Protein AF-T0XYN2-F1 (afdb_monomer)

Solvent-accessible surface area (backbone atoms only — not comparable to full-atom values): 10358 Å² total; per-residue (Å²): 132,85,84,73,77,89,65,41,23,43,49,15,49,54,33,34,63,68,66,75,40,99,74,47,60,56,77,53,79,70,51,74,65,59,22,59,74,54,77,50,79,89,76,91,86,82,88,87,83,87,81,88,84,85,90,56,90,94,55,83,72,86,79,56,73,53,50,41,57,50,32,32,33,64,68,49,73,47,49,39,54,46,36,68,71,48,39,69,58,30,77,95,59,82,56,55,91,43,74,53,72,41,64,42,84,85,61,36,21,20,68,44,18,53,53,32,41,45,20,48,76,46,27,92,85,56,69,94,65,59,30,36,60,78,89,75,60,90,87,36,47,58,47,58,67,79,67,60,100,72,80,67,82,89,74,82,87,81,85,80,89,130

InterPro domains:
  IPR024370 PBP domain [PF12849] (6-117)
  IPR050962 Phosphate-binding protein PstS [PTHR42996] (6-143)

Mean predicted aligned error: 8.99 Å

Radius of gyration: 19.72 Å; Cα contacts (8 Å, |Δi|>4): 182; chains: 1; bounding box: 56×41×53 Å

Structure (mmCIF, N/CA/C/O backbone):
data_AF-T0XYN2-F1
#
_entry.id   AF-T0XYN2-F1
#
loop_
_atom_site.group_PDB
_atom_site.id
_atom_site.type_symbol
_atom_site.label_atom_id
_atom_site.label_alt_id
_atom_site.label_comp_id
_atom_site.label_asym_id
_atom_site.label_entity_id
_atom_site.label_seq_id
_atom_site.pdbx_PDB_ins_code
_atom_site.Cartn_x
_atom_site.Cartn_y
_atom_site.Cartn_z
_atom_site.occupancy
_atom_site.B_iso_or_equiv
_atom_site.auth_seq_id
_atom_site.auth_comp_id
_atom_site.auth_asym_id
_atom_site.auth_atom_id
_atom_site.pdbx_PDB_model_num
ATOM 1 N N . PRO A 1 1 ? -4.854 21.571 -24.401 1.00 34.25 1 PRO A N 1
ATOM 2 C CA . PRO A 1 1 ? -4.188 20.258 -24.246 1.00 34.25 1 PRO A CA 1
ATOM 3 C C . PRO A 1 1 ? -4.034 19.997 -22.749 1.00 34.25 1 PRO A C 1
ATOM 5 O O . PRO A 1 1 ? -3.293 20.721 -22.093 1.00 34.25 1 PRO A O 1
ATOM 8 N N . ASP A 1 2 ? -4.830 19.078 -22.203 1.00 28.95 2 ASP A N 1
ATOM 9 C CA . ASP A 1 2 ? -4.751 18.728 -20.784 1.00 28.95 2 ASP A CA 1
ATOM 10 C C . ASP A 1 2 ? -3.435 17.995 -20.520 1.00 28.95 2 ASP A C 1
ATOM 12 O O . ASP A 1 2 ? -3.155 16.942 -21.095 1.00 28.95 2 ASP A O 1
ATOM 16 N N . LEU A 1 3 ? -2.600 18.607 -19.687 1.00 31.08 3 LEU A N 1
ATOM 17 C CA . LEU A 1 3 ? -1.318 18.072 -19.262 1.00 31.08 3 LEU A CA 1
ATOM 18 C C . LEU A 1 3 ? -1.594 17.084 -18.121 1.00 31.08 3 LEU A C 1
ATOM 20 O O . LEU A 1 3 ? -1.911 17.497 -17.012 1.00 31.08 3 LEU A O 1
ATOM 24 N N . ALA A 1 4 ? -1.471 15.792 -18.431 1.00 33.59 4 ALA A N 1
ATOM 25 C CA . ALA A 1 4 ? -1.624 14.639 -17.542 1.00 33.59 4 ALA A CA 1
ATOM 26 C C . ALA A 1 4 ? -3.064 14.311 -17.091 1.00 33.59 4 ALA A C 1
ATOM 28 O O . ALA A 1 4 ? -3.554 14.754 -16.055 1.00 33.59 4 ALA A O 1
ATOM 29 N N . ALA A 1 5 ? -3.699 13.375 -17.802 1.00 34.72 5 ALA A N 1
ATOM 30 C CA . ALA A 1 5 ? -4.517 12.382 -17.114 1.00 34.72 5 ALA A CA 1
ATOM 31 C C . ALA A 1 5 ? -3.540 11.449 -16.382 1.00 34.72 5 ALA A C 1
ATOM 33 O O . ALA A 1 5 ? -2.620 10.937 -17.014 1.00 34.72 5 ALA A O 1
ATOM 34 N N . GLY A 1 6 ? -3.677 11.276 -15.065 1.00 50.50 6 GLY A N 1
ATOM 35 C CA . GLY A 1 6 ? -2.793 10.412 -14.279 1.00 50.50 6 GLY A CA 1
ATOM 36 C C . GLY A 1 6 ? -2.871 8.963 -14.758 1.00 50.50 6 GLY A C 1
ATOM 37 O O . GLY A 1 6 ? -3.741 8.210 -14.333 1.00 50.50 6 GLY A O 1
ATOM 38 N N . THR A 1 7 ? -1.983 8.577 -15.666 1.00 65.50 7 THR A N 1
ATOM 39 C CA . THR A 1 7 ? -1.808 7.198 -16.104 1.00 65.50 7 THR A CA 1
ATOM 40 C C . THR A 1 7 ? -0.916 6.519 -15.067 1.00 65.50 7 THR A C 1
ATOM 42 O O . THR A 1 7 ? 0.273 6.825 -15.009 1.00 65.50 7 THR A O 1
ATOM 45 N N . GLY A 1 8 ? -1.488 5.699 -14.177 1.00 81.88 8 GLY A N 1
ATOM 46 C CA . GLY A 1 8 ? -0.771 5.085 -13.051 1.00 81.88 8 GLY A CA 1
ATOM 47 C C . GLY A 1 8 ? 0.485 4.301 -13.457 1.00 81.88 8 GLY A C 1
ATOM 48 O O . GLY A 1 8 ? 0.734 4.046 -14.636 1.00 81.88 8 GLY A O 1
ATOM 49 N N . SER A 1 9 ? 1.282 3.884 -12.471 1.00 89.06 9 SER A N 1
ATOM 50 C CA . SER A 1 9 ? 2.594 3.246 -12.674 1.00 89.06 9 SER A CA 1
ATOM 51 C C . SER A 1 9 ? 2.573 2.054 -13.640 1.00 89.06 9 SER A C 1
ATOM 53 O O . SER A 1 9 ? 3.541 1.831 -14.360 1.00 89.06 9 SER A O 1
ATOM 55 N N . GLY A 1 10 ? 1.456 1.321 -13.736 1.00 88.81 10 GLY A N 1
ATOM 56 C CA . GLY A 1 10 ? 1.297 0.262 -14.740 1.00 88.81 10 GLY A CA 1
ATOM 57 C C . GLY A 1 10 ? 1.341 0.766 -16.192 1.00 88.81 10 GLY A C 1
ATOM 58 O O . GLY A 1 10 ? 1.941 0.124 -17.055 1.00 88.81 10 GLY A O 1
ATOM 59 N N . THR A 1 11 ? 0.756 1.931 -16.480 1.00 90.44 11 THR A N 1
ATOM 60 C CA . THR A 1 11 ? 0.833 2.555 -17.810 1.00 90.44 11 THR A CA 1
ATOM 61 C C . THR A 1 11 ? 2.233 3.080 -18.101 1.00 90.44 11 THR A C 1
ATOM 63 O O . THR A 1 11 ? 2.711 2.923 -19.221 1.00 90.44 11 THR A O 1
ATOM 66 N N . GLY A 1 12 ? 2.903 3.669 -17.106 1.00 89.88 12 GLY A N 1
ATOM 67 C CA . GLY A 1 12 ? 4.280 4.144 -17.258 1.00 89.88 12 GLY A CA 1
ATOM 68 C C . GLY A 1 12 ? 5.241 3.012 -17.617 1.00 89.88 12 GLY A C 1
ATOM 69 O O . GLY A 1 12 ? 5.983 3.130 -18.590 1.00 89.88 12 GLY A O 1
ATOM 70 N N . ILE A 1 13 ? 5.153 1.888 -16.896 1.00 92.00 13 ILE A N 1
ATOM 71 C CA . ILE A 1 13 ? 5.925 0.670 -17.183 1.00 92.00 13 ILE A CA 1
ATOM 72 C C . ILE A 1 13 ? 5.625 0.161 -18.598 1.00 92.00 13 ILE A C 1
ATOM 74 O O . ILE A 1 13 ? 6.533 0.075 -19.419 1.00 92.00 13 ILE A O 1
ATOM 78 N N . SER A 1 14 ? 4.355 -0.104 -18.919 1.00 92.38 14 SER A N 1
ATOM 79 C CA . SER A 1 14 ? 3.986 -0.691 -20.219 1.00 92.38 14 SER A CA 1
ATOM 80 C C . SER A 1 14 ? 4.314 0.208 -21.416 1.00 92.38 14 SER A C 1
ATOM 82 O O . SER A 1 14 ? 4.693 -0.294 -22.471 1.00 92.38 14 SER A O 1
ATOM 84 N N . SER A 1 15 ? 4.220 1.533 -21.266 1.00 92.44 15 SER A N 1
ATOM 85 C CA . SER A 1 15 ? 4.582 2.477 -22.334 1.00 92.44 15 SER A CA 1
ATOM 86 C C . SER A 1 15 ? 6.090 2.495 -22.588 1.00 92.44 15 SER A C 1
ATOM 88 O O . SER A 1 15 ? 6.505 2.558 -23.746 1.00 92.44 15 SER A O 1
ATOM 90 N N . ALA A 1 16 ? 6.906 2.414 -21.530 1.00 92.81 16 ALA A N 1
ATOM 91 C CA . ALA A 1 16 ? 8.360 2.332 -21.653 1.00 92.81 16 ALA A CA 1
ATOM 92 C C . ALA A 1 16 ? 8.802 0.980 -22.236 1.00 92.81 16 ALA A C 1
ATOM 94 O O . ALA A 1 16 ? 9.609 0.946 -23.160 1.00 92.81 16 ALA A O 1
ATOM 95 N N . GLU A 1 17 ? 8.223 -0.129 -21.767 1.00 93.50 17 GLU A N 1
ATOM 96 C CA . GLU A 1 17 ? 8.502 -1.480 -22.282 1.00 93.50 17 GLU A CA 1
ATOM 97 C C . GLU A 1 17 ? 8.163 -1.631 -23.772 1.00 93.50 17 GLU A C 1
ATOM 99 O O . GLU A 1 17 ? 8.845 -2.368 -24.488 1.00 93.50 17 GLU A O 1
ATOM 104 N N . ALA A 1 18 ? 7.124 -0.929 -24.236 1.00 94.06 18 ALA A N 1
ATOM 105 C CA . ALA A 1 18 ? 6.696 -0.897 -25.631 1.00 94.06 18 ALA A CA 1
ATOM 106 C C . ALA A 1 18 ? 7.451 0.135 -26.494 1.00 94.06 18 ALA A C 1
ATOM 108 O O . ALA A 1 18 ? 7.176 0.232 -27.691 1.00 94.06 18 ALA A O 1
ATOM 109 N N . GLY A 1 19 ? 8.368 0.922 -25.916 1.00 92.50 19 GLY A N 1
ATOM 110 C CA . GLY A 1 19 ? 9.101 1.975 -26.628 1.00 92.50 19 GLY A CA 1
ATOM 111 C C . GLY A 1 19 ? 8.219 3.128 -27.123 1.00 92.50 19 GLY A C 1
ATOM 112 O O . GLY A 1 19 ? 8.579 3.813 -28.077 1.00 92.50 19 GLY A O 1
ATOM 113 N N . LEU A 1 20 ? 7.047 3.332 -26.511 1.00 91.50 20 LEU A N 1
ATOM 114 C CA . LEU A 1 20 ? 6.112 4.405 -26.872 1.00 91.50 20 LEU A CA 1
ATOM 115 C C . LEU A 1 20 ? 6.504 5.756 -26.259 1.00 91.50 20 LEU A C 1
ATOM 117 O O . LEU A 1 20 ? 6.002 6.795 -26.687 1.00 91.50 20 LEU A O 1
ATOM 121 N N . VAL A 1 21 ? 7.369 5.735 -25.243 1.00 90.56 21 VAL A N 1
ATOM 122 C CA . VAL A 1 21 ? 7.898 6.907 -24.539 1.00 90.56 21 VAL A CA 1
ATOM 123 C C . VAL A 1 21 ? 9.376 6.700 -24.219 1.00 90.56 21 VAL A C 1
ATOM 125 O O . VAL A 1 21 ? 9.805 5.571 -23.992 1.00 90.56 21 VAL A O 1
ATOM 128 N N . ASP A 1 22 ? 10.132 7.795 -24.121 1.00 90.56 22 ASP A N 1
ATOM 129 C CA . ASP A 1 22 ? 11.537 7.754 -23.689 1.00 90.56 22 ASP A CA 1
ATOM 130 C C . ASP A 1 22 ? 11.674 7.495 -22.178 1.00 90.56 22 ASP A C 1
ATOM 132 O O . ASP A 1 22 ? 12.656 6.913 -21.721 1.00 90.56 22 ASP A O 1
ATOM 136 N N . ILE A 1 23 ? 10.691 7.948 -21.386 1.00 91.94 23 ILE A N 1
ATOM 137 C CA . ILE A 1 23 ? 10.668 7.815 -19.924 1.00 91.94 23 ILE A CA 1
ATOM 138 C C . ILE A 1 23 ? 9.261 7.416 -19.469 1.00 91.94 23 ILE A C 1
ATOM 140 O O . ILE A 1 23 ? 8.297 8.157 -19.667 1.00 91.94 23 ILE A O 1
ATOM 144 N N . GLY A 1 24 ? 9.154 6.263 -18.807 1.00 92.62 24 GLY A N 1
ATOM 145 C CA . GLY A 1 24 ? 7.951 5.823 -18.100 1.00 92.62 24 GLY A CA 1
ATOM 146 C C . GLY A 1 24 ? 8.035 6.132 -16.605 1.00 92.62 24 GLY A C 1
ATOM 147 O O . GLY A 1 24 ? 8.979 5.717 -15.938 1.00 92.62 24 GLY A O 1
ATOM 148 N N . GLY A 1 25 ? 7.050 6.850 -16.060 1.00 91.56 25 GLY A N 1
ATOM 149 C CA . GLY A 1 25 ? 6.974 7.135 -14.622 1.00 91.56 25 GLY A CA 1
ATOM 150 C C . GLY A 1 25 ? 6.407 5.960 -13.821 1.00 91.56 25 GLY A C 1
ATOM 151 O O . GLY A 1 25 ? 5.365 5.415 -14.183 1.00 91.56 25 GLY A O 1
ATOM 152 N N . THR A 1 26 ? 7.069 5.573 -12.727 1.00 91.94 26 THR A N 1
ATOM 153 C CA . THR A 1 26 ? 6.610 4.488 -11.846 1.00 91.94 26 THR A CA 1
ATOM 154 C C . THR A 1 26 ? 7.212 4.584 -10.441 1.00 91.94 26 THR A C 1
ATOM 156 O O . THR A 1 26 ? 8.403 4.845 -10.294 1.00 91.94 26 THR A O 1
ATOM 159 N N . ASP A 1 27 ? 6.409 4.298 -9.411 1.00 92.19 27 ASP A N 1
ATOM 160 C CA . ASP A 1 27 ? 6.892 4.023 -8.041 1.00 92.19 27 ASP A CA 1
ATOM 161 C C . ASP A 1 27 ? 7.214 2.532 -7.815 1.00 92.19 27 ASP A C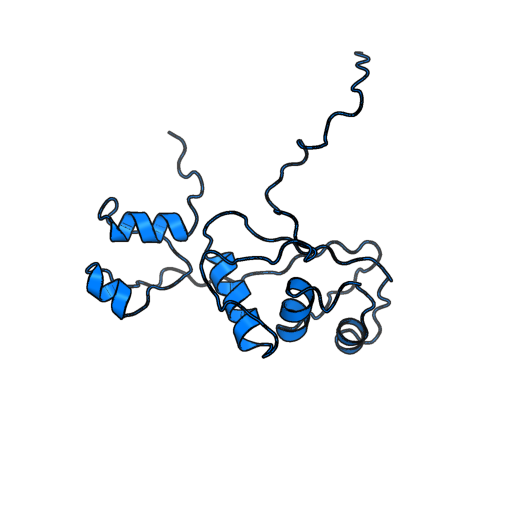 1
ATOM 163 O O . ASP A 1 27 ? 7.773 2.145 -6.790 1.00 92.19 27 ASP A O 1
ATOM 167 N N . ALA A 1 28 ? 6.854 1.672 -8.772 1.00 92.25 28 ALA A N 1
ATOM 168 C CA . ALA A 1 28 ? 7.209 0.259 -8.788 1.00 92.25 28 ALA A CA 1
ATOM 169 C C . ALA A 1 28 ? 8.455 0.065 -9.658 1.00 92.25 28 ALA A C 1
ATOM 171 O O . ALA A 1 28 ? 8.386 0.170 -10.884 1.00 92.25 28 ALA A O 1
ATOM 172 N N . TYR A 1 29 ? 9.596 -0.197 -9.019 1.00 90.38 29 TYR A N 1
ATOM 173 C CA . TYR A 1 29 ? 10.850 -0.442 -9.727 1.00 90.38 29 TYR A CA 1
ATOM 174 C C . TYR A 1 29 ? 10.765 -1.721 -10.569 1.00 90.38 29 TYR A C 1
ATOM 176 O O . TYR A 1 29 ? 10.184 -2.726 -10.150 1.00 90.38 29 TYR A O 1
ATOM 184 N N . LEU A 1 30 ? 11.382 -1.700 -11.751 1.00 92.81 30 LEU A N 1
ATOM 185 C CA . LEU A 1 30 ? 11.502 -2.894 -12.584 1.00 92.81 30 LEU A CA 1
ATOM 186 C C . LEU A 1 30 ? 12.495 -3.870 -11.957 1.00 92.81 30 LEU A C 1
ATOM 188 O O . LEU A 1 30 ? 13.548 -3.459 -11.457 1.00 92.81 30 LEU A O 1
ATOM 192 N N . SER A 1 31 ? 12.202 -5.169 -12.028 1.00 92.06 31 SER A N 1
ATOM 193 C CA . SER A 1 31 ? 13.202 -6.176 -11.679 1.00 92.06 31 SER A CA 1
ATOM 194 C C . SER A 1 31 ? 14.389 -6.099 -12.654 1.00 92.06 31 SER A C 1
ATOM 196 O O . SER A 1 31 ? 14.204 -5.712 -13.812 1.00 92.06 31 SER A O 1
ATOM 198 N N . PRO A 1 32 ? 15.601 -6.522 -12.246 1.00 94.44 32 PRO A N 1
ATOM 199 C CA . PRO A 1 32 ? 16.753 -6.541 -13.147 1.00 94.44 32 PRO A CA 1
ATOM 200 C C . PRO A 1 32 ? 16.509 -7.335 -14.437 1.00 94.44 32 PRO A C 1
ATOM 202 O O . PRO A 1 32 ? 16.992 -6.946 -15.495 1.00 94.44 32 PRO A O 1
ATOM 205 N N . SER A 1 33 ? 15.731 -8.423 -14.368 1.00 94.56 33 SER A N 1
ATOM 206 C CA . SER A 1 33 ? 15.401 -9.242 -15.537 1.00 94.56 33 SER A CA 1
ATOM 207 C C . SER A 1 33 ? 14.482 -8.516 -16.521 1.00 94.56 33 SER A C 1
ATOM 209 O O . SER A 1 33 ? 14.743 -8.554 -17.718 1.00 94.56 33 SER A O 1
ATOM 211 N N . VAL A 1 34 ? 13.441 -7.832 -16.029 1.00 92.19 34 VAL A N 1
ATOM 212 C CA . VAL A 1 34 ? 12.512 -7.058 -16.873 1.00 92.19 34 VAL A CA 1
ATOM 213 C C . VAL A 1 34 ? 13.224 -5.847 -17.471 1.00 92.19 34 VAL A C 1
ATOM 215 O O . VAL A 1 34 ? 13.138 -5.612 -18.674 1.00 92.19 34 VAL A O 1
ATOM 218 N N . ALA A 1 35 ? 14.002 -5.127 -16.659 1.00 95.06 35 ALA A N 1
ATOM 219 C CA . ALA A 1 35 ? 14.801 -3.998 -17.122 1.00 95.06 35 ALA A CA 1
ATOM 220 C C . ALA A 1 35 ? 15.759 -4.413 -18.256 1.00 95.06 35 ALA A C 1
ATOM 222 O O . ALA A 1 35 ? 15.772 -3.786 -19.313 1.00 95.06 35 ALA A O 1
ATOM 223 N N . ALA A 1 36 ? 16.490 -5.523 -18.088 1.00 95.94 36 ALA A N 1
ATOM 224 C CA . ALA A 1 36 ? 17.389 -6.045 -19.117 1.00 95.94 36 ALA A CA 1
ATOM 225 C C . ALA A 1 36 ? 16.649 -6.502 -20.386 1.00 95.94 36 ALA A C 1
ATOM 227 O O . ALA A 1 36 ? 17.113 -6.226 -21.490 1.00 95.94 36 ALA A O 1
ATOM 228 N N . GLN A 1 37 ? 15.496 -7.164 -20.241 1.00 96.56 37 GLN A N 1
ATOM 229 C CA . GLN A 1 37 ? 14.688 -7.641 -21.369 1.00 96.56 37 GLN A CA 1
ATOM 230 C C . GLN A 1 37 ? 14.244 -6.501 -22.297 1.00 96.56 37 GLN A C 1
ATOM 232 O O . GLN A 1 37 ? 14.214 -6.686 -23.512 1.00 96.56 37 GLN A O 1
ATOM 237 N N . HIS A 1 38 ? 13.917 -5.338 -21.733 1.00 95.94 38 HIS A N 1
ATOM 238 C CA . HIS A 1 38 ? 13.419 -4.180 -22.480 1.00 95.94 38 HIS A CA 1
ATOM 239 C C . HIS A 1 38 ? 14.480 -3.090 -22.708 1.00 95.94 38 HIS A C 1
ATOM 241 O O . HIS A 1 38 ? 14.152 -2.023 -23.218 1.00 95.94 38 HIS A O 1
ATOM 247 N N . ASN A 1 39 ? 15.749 -3.342 -22.356 1.00 96.31 39 ASN A N 1
ATOM 248 C CA . ASN A 1 39 ? 16.835 -2.353 -22.405 1.00 96.31 39 ASN A CA 1
ATOM 249 C C . ASN A 1 39 ? 16.489 -1.042 -21.661 1.00 96.31 39 ASN A C 1
ATOM 251 O O . ASN A 1 39 ? 16.780 0.061 -22.125 1.00 96.31 39 ASN A O 1
ATOM 255 N N . LEU A 1 40 ? 15.844 -1.177 -20.501 1.00 95.94 40 LEU A N 1
ATOM 256 C CA . LEU A 1 40 ? 15.455 -0.083 -19.615 1.00 95.94 40 LEU A CA 1
ATOM 257 C C . LEU A 1 40 ? 16.376 -0.023 -18.392 1.00 95.94 40 LEU A C 1
ATOM 259 O O . LEU A 1 40 ? 16.982 -1.016 -17.989 1.00 95.94 40 LEU A O 1
ATOM 263 N N . ILE A 1 41 ? 16.433 1.145 -17.752 1.00 96.44 41 ILE A N 1
ATOM 264 C CA . ILE A 1 41 ? 17.109 1.347 -16.466 1.00 96.44 41 ILE A CA 1
ATOM 265 C C . ILE A 1 41 ? 16.158 2.017 -15.470 1.00 96.44 41 ILE A C 1
ATOM 267 O O . ILE A 1 41 ? 15.339 2.851 -15.847 1.00 96.44 41 ILE A O 1
ATOM 271 N N . ASN A 1 42 ? 16.281 1.674 -14.185 1.00 95.06 42 ASN A N 1
ATOM 272 C CA . ASN A 1 42 ? 15.583 2.390 -13.116 1.00 95.06 42 ASN A CA 1
ATOM 273 C C . ASN A 1 42 ? 16.400 3.630 -12.723 1.00 95.06 42 ASN A C 1
ATOM 275 O O . ASN A 1 42 ? 17.560 3.498 -12.331 1.00 95.06 42 ASN A O 1
ATOM 279 N N . VAL A 1 43 ? 15.791 4.817 -12.777 1.00 95.50 43 VAL A N 1
ATOM 280 C CA . VAL A 1 43 ? 16.416 6.080 -12.350 1.00 95.50 43 VAL A CA 1
ATOM 281 C C . VAL A 1 43 ? 15.585 6.689 -11.214 1.00 95.50 43 VAL A C 1
ATOM 283 O O . VAL A 1 43 ? 14.431 7.044 -11.448 1.00 95.50 43 VAL A O 1
ATOM 286 N N . PRO A 1 44 ? 16.115 6.812 -9.981 1.00 93.44 44 PRO A N 1
ATOM 287 C CA . PRO A 1 44 ? 15.380 7.426 -8.879 1.00 93.44 44 PRO A CA 1
ATOM 288 C C . PRO A 1 44 ? 15.295 8.946 -9.070 1.00 93.44 44 PRO A C 1
ATOM 290 O O . PRO A 1 44 ? 16.317 9.611 -9.221 1.00 93.44 44 PRO A O 1
ATOM 293 N N . ILE A 1 45 ? 14.077 9.493 -9.039 1.00 94.00 45 ILE A N 1
ATOM 294 C CA . ILE A 1 45 ? 13.829 10.932 -9.253 1.00 94.00 45 ILE A CA 1
ATOM 295 C C . ILE A 1 45 ? 13.418 11.647 -7.962 1.00 94.00 45 ILE A C 1
ATOM 297 O O . ILE A 1 45 ? 13.818 12.786 -7.733 1.00 94.00 45 ILE A O 1
ATOM 301 N N . ALA A 1 46 ? 12.628 10.994 -7.108 1.00 90.81 46 ALA A N 1
ATOM 302 C CA . ALA A 1 46 ? 12.114 11.580 -5.877 1.00 90.81 46 ALA A CA 1
ATOM 303 C C . ALA A 1 46 ? 11.889 10.516 -4.797 1.00 90.81 46 ALA A C 1
ATOM 305 O O . ALA A 1 46 ? 11.772 9.327 -5.090 1.00 90.81 46 ALA A O 1
ATOM 306 N N . ILE A 1 47 ? 11.803 10.974 -3.548 1.00 90.81 47 ILE A N 1
ATOM 307 C CA . ILE A 1 47 ? 11.376 10.179 -2.396 1.00 90.81 47 ILE A CA 1
ATOM 308 C C . ILE A 1 47 ? 10.108 10.828 -1.848 1.00 90.81 47 ILE A C 1
ATOM 310 O O . ILE A 1 47 ? 10.072 12.039 -1.625 1.00 90.81 47 ILE A O 1
ATOM 314 N N . SER A 1 48 ? 9.079 10.023 -1.619 1.00 88.75 48 SER A N 1
ATOM 315 C CA . SER A 1 48 ? 7.815 10.440 -1.016 1.00 88.75 48 SER A CA 1
ATOM 316 C C . SER A 1 48 ? 7.395 9.446 0.065 1.00 88.75 48 SER A C 1
ATOM 318 O O . SER A 1 48 ? 7.965 8.361 0.197 1.00 88.75 48 SER A O 1
ATOM 320 N N . SER A 1 49 ? 6.415 9.835 0.878 1.00 90.19 49 SER A N 1
ATOM 321 C CA . SER A 1 49 ? 5.774 8.949 1.841 1.00 90.19 49 SER A CA 1
ATOM 322 C C . SER A 1 49 ? 4.342 8.657 1.413 1.00 90.19 49 SER A C 1
ATOM 324 O O . SER A 1 49 ? 3.617 9.536 0.946 1.00 90.19 49 SER A O 1
ATOM 326 N N . GLN A 1 50 ? 3.928 7.411 1.614 1.00 92.19 50 GLN A N 1
ATOM 327 C CA . GLN A 1 50 ? 2.537 7.010 1.486 1.00 92.19 50 GLN A CA 1
ATOM 328 C C . GLN A 1 50 ? 1.872 7.077 2.861 1.00 92.19 50 GLN A C 1
ATOM 330 O O . GLN A 1 50 ? 2.417 6.580 3.848 1.00 92.19 50 GLN A O 1
ATOM 335 N N . LEU A 1 51 ? 0.695 7.696 2.927 1.00 92.19 51 LEU A N 1
ATOM 336 C CA . LEU A 1 51 ? -0.084 7.822 4.156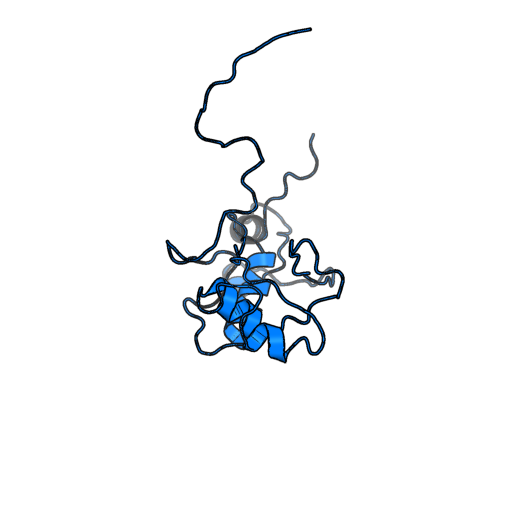 1.00 92.19 51 LEU A CA 1
ATOM 337 C C . LEU A 1 51 ? -1.333 6.947 4.091 1.00 92.19 51 LEU A C 1
ATOM 339 O O . LEU A 1 51 ? -1.979 6.837 3.049 1.00 92.19 51 LEU A O 1
ATOM 343 N N . ILE A 1 52 ? -1.696 6.367 5.234 1.00 92.69 52 ILE A N 1
ATOM 344 C CA . ILE A 1 52 ? -2.973 5.680 5.411 1.00 92.69 52 ILE A CA 1
ATOM 345 C C . ILE A 1 52 ? -3.954 6.656 6.043 1.00 92.69 52 ILE A C 1
ATOM 347 O O . ILE A 1 52 ? -3.750 7.127 7.160 1.00 92.69 52 ILE A O 1
ATOM 351 N N . PHE A 1 53 ? -5.038 6.932 5.328 1.00 93.31 53 PHE A N 1
ATOM 352 C CA . PHE A 1 53 ? -6.135 7.746 5.829 1.00 93.31 53 PHE A CA 1
ATOM 353 C C . PHE A 1 53 ? -7.264 6.857 6.339 1.00 93.31 53 PHE A C 1
ATOM 355 O O . PHE A 1 53 ? -7.559 5.806 5.769 1.00 93.31 53 PHE A O 1
ATOM 362 N N . TYR A 1 54 ? -7.929 7.307 7.397 1.00 94.25 54 TYR A N 1
ATOM 363 C CA . TYR A 1 54 ? -9.108 6.657 7.951 1.00 94.25 54 TYR A CA 1
ATOM 364 C C . TYR A 1 54 ? -10.165 7.696 8.333 1.00 94.25 54 TYR A C 1
ATOM 366 O O . TYR A 1 54 ? -9.850 8.845 8.634 1.00 94.25 54 TYR A O 1
ATOM 374 N N . ASN A 1 55 ? -11.432 7.279 8.320 1.00 94.06 55 ASN A N 1
ATOM 375 C CA . ASN A 1 55 ? -12.560 8.086 8.777 1.00 94.06 55 ASN A CA 1
ATOM 376 C C . ASN A 1 55 ? -13.209 7.403 9.983 1.00 94.06 55 ASN A C 1
ATOM 378 O O . ASN A 1 55 ? -13.913 6.402 9.830 1.00 94.06 55 ASN A O 1
ATOM 382 N N . LEU A 1 56 ? -12.952 7.949 11.170 1.00 95.19 56 LEU A N 1
ATOM 383 C CA . LEU A 1 56 ? -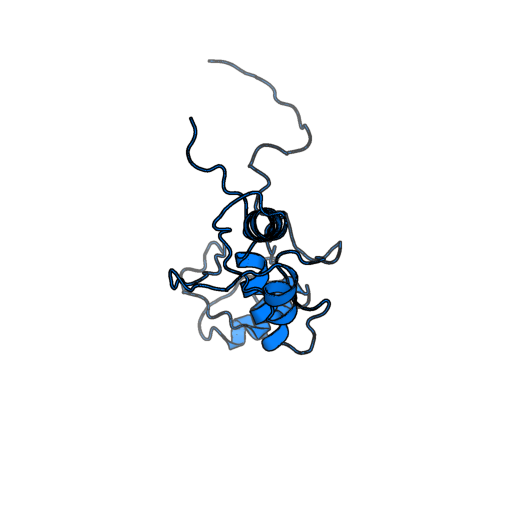13.448 7.417 12.433 1.00 95.19 56 LEU A CA 1
ATOM 384 C C . LEU A 1 56 ? -13.992 8.553 13.314 1.00 95.19 56 LEU A C 1
ATOM 386 O O . LEU A 1 56 ? -13.276 9.063 14.180 1.00 95.19 56 LEU A O 1
ATOM 390 N N . PRO A 1 57 ? -15.239 9.002 13.076 1.00 92.69 57 PRO A N 1
ATOM 391 C CA . PRO A 1 57 ? -15.834 10.101 13.827 1.00 92.69 57 PRO A CA 1
ATOM 392 C C . PRO A 1 57 ? -15.820 9.835 15.336 1.00 92.69 57 PRO A C 1
ATOM 394 O O . PRO A 1 57 ? -16.134 8.737 15.787 1.00 92.69 57 PRO A O 1
ATOM 397 N N . GLY A 1 58 ? -15.461 10.851 16.120 1.00 91.88 58 GLY A N 1
ATOM 398 C CA . GLY A 1 58 ? -15.353 10.748 17.580 1.00 91.88 58 GLY A CA 1
ATOM 399 C C . GLY A 1 58 ? -13.984 10.290 18.093 1.00 91.88 58 GLY A C 1
ATOM 400 O O . GLY A 1 58 ? -13.716 10.450 19.281 1.00 91.88 58 GLY A O 1
ATOM 401 N N . VAL A 1 59 ? -13.089 9.809 17.224 1.00 95.38 59 VAL A N 1
ATOM 402 C CA . VAL A 1 59 ? -11.689 9.525 17.573 1.00 95.38 59 VAL A CA 1
ATOM 403 C C . VAL A 1 59 ? -10.805 10.653 17.049 1.00 95.38 59 VAL A C 1
ATOM 405 O O . VAL A 1 59 ? -10.600 10.793 15.847 1.00 95.38 59 VAL A O 1
ATOM 408 N N . THR A 1 60 ? -10.291 11.482 17.957 1.00 93.38 60 THR A N 1
ATOM 409 C CA . THR A 1 60 ? -9.414 12.623 17.627 1.00 93.38 60 THR A CA 1
ATOM 410 C C . THR A 1 60 ? -7.929 12.311 17.799 1.00 93.38 60 THR A C 1
ATOM 412 O O . THR A 1 60 ? -7.084 13.044 17.290 1.00 93.38 60 THR A O 1
ATOM 415 N N . ALA A 1 61 ? -7.601 11.227 18.507 1.00 94.50 61 ALA A N 1
ATOM 416 C CA . ALA A 1 61 ? -6.233 10.758 18.649 1.00 94.50 61 ALA A CA 1
ATOM 417 C C . ALA A 1 61 ? -5.711 10.195 17.319 1.00 94.50 61 ALA A C 1
ATOM 419 O O . ALA A 1 61 ? -6.439 9.539 16.568 1.00 94.50 61 ALA A O 1
ATOM 420 N N . HIS A 1 62 ? -4.425 10.420 17.053 1.00 94.19 62 HIS A N 1
ATOM 421 C CA . HIS A 1 62 ? -3.737 9.750 15.957 1.00 94.19 62 HIS A CA 1
ATOM 422 C C . HIS A 1 62 ? -3.596 8.259 16.279 1.00 94.19 62 HIS A C 1
ATOM 424 O O . HIS A 1 62 ? -3.046 7.903 17.322 1.00 94.19 62 HIS A O 1
ATOM 430 N N . LEU A 1 63 ? -4.077 7.395 15.384 1.00 96.81 63 LEU A N 1
ATOM 431 C CA . LEU A 1 63 ? -3.996 5.952 15.560 1.00 96.81 63 LEU A CA 1
ATOM 432 C C . LEU A 1 63 ? -2.669 5.404 15.036 1.00 96.81 63 LEU A C 1
ATOM 434 O O . LEU A 1 63 ? -2.278 5.631 13.893 1.00 96.81 63 LEU A O 1
ATOM 438 N N . ASN A 1 64 ? -2.006 4.611 15.866 1.00 96.19 64 ASN A N 1
ATOM 439 C CA . ASN A 1 64 ? -0.875 3.785 15.489 1.00 96.19 64 ASN A CA 1
ATOM 440 C C . ASN A 1 64 ? -1.392 2.513 14.812 1.00 96.19 64 ASN A C 1
ATOM 442 O O . ASN A 1 64 ? -1.977 1.640 15.459 1.00 96.19 64 ASN A O 1
ATOM 446 N N . LEU A 1 65 ? -1.158 2.411 13.506 1.00 96.56 65 LEU A N 1
ATOM 447 C CA . LEU A 1 65 ? -1.481 1.242 12.692 1.00 96.56 65 LEU A CA 1
ATOM 448 C C . LEU A 1 65 ? -0.185 0.722 12.067 1.00 96.56 65 LEU A C 1
ATOM 450 O O . LEU A 1 65 ? 0.365 1.335 11.156 1.00 96.56 65 LEU A O 1
ATOM 454 N N . ASN A 1 66 ? 0.333 -0.390 12.587 1.00 95.31 66 ASN A N 1
ATOM 455 C CA . ASN A 1 66 ? 1.544 -1.009 12.048 1.00 95.31 66 ASN A CA 1
ATOM 456 C C . ASN A 1 66 ? 1.237 -1.878 10.813 1.00 95.31 66 ASN A C 1
ATOM 458 O O . ASN A 1 66 ? 0.082 -2.201 10.528 1.00 95.31 66 ASN A O 1
ATOM 462 N N . GLY A 1 67 ? 2.284 -2.290 10.092 1.00 96.56 67 GLY A N 1
ATOM 463 C CA . GLY A 1 67 ? 2.144 -3.076 8.863 1.00 96.56 67 GLY A CA 1
ATOM 464 C C . GLY A 1 67 ? 1.377 -4.390 9.047 1.00 96.56 67 GLY A C 1
ATOM 465 O O . GLY A 1 67 ? 0.610 -4.771 8.166 1.00 96.56 67 GLY A O 1
ATOM 466 N N . THR A 1 68 ? 1.511 -5.065 10.195 1.00 97.31 68 THR A N 1
ATOM 467 C CA . THR A 1 68 ? 0.769 -6.303 10.482 1.00 97.31 68 THR A CA 1
ATOM 468 C C . THR A 1 68 ? -0.728 -6.035 10.636 1.00 97.31 68 THR A C 1
ATOM 470 O O . THR A 1 68 ? -1.535 -6.743 10.035 1.00 97.31 68 THR A O 1
ATOM 473 N N . VAL A 1 69 ? -1.112 -4.990 11.379 1.00 97.31 69 VAL A N 1
ATOM 474 C CA . VAL A 1 69 ? -2.516 -4.571 11.534 1.00 97.31 69 VAL A CA 1
ATOM 475 C C . VAL A 1 69 ? -3.110 -4.192 10.179 1.00 97.31 69 VAL A C 1
ATOM 477 O O . VAL A 1 69 ? -4.184 -4.677 9.831 1.00 97.31 69 VAL A O 1
ATOM 480 N N . LEU A 1 70 ? -2.394 -3.399 9.378 1.00 96.38 70 LEU A N 1
ATOM 481 C CA . LEU A 1 70 ? -2.839 -3.014 8.034 1.00 96.38 70 LEU A CA 1
ATOM 482 C C . LEU A 1 70 ? -3.027 -4.237 7.123 1.00 96.38 70 LEU A C 1
ATOM 484 O O . LEU A 1 70 ? -4.078 -4.381 6.499 1.00 96.38 70 LEU A O 1
ATOM 488 N N . ALA A 1 71 ? -2.066 -5.163 7.105 1.00 95.44 71 ALA A N 1
ATOM 489 C CA . ALA A 1 71 ? -2.169 -6.394 6.323 1.00 95.44 71 ALA A CA 1
ATOM 490 C C . ALA A 1 71 ? -3.384 -7.234 6.739 1.00 95.44 71 ALA A C 1
ATOM 492 O O . ALA A 1 71 ? -4.112 -7.745 5.889 1.00 95.44 71 ALA A O 1
ATOM 493 N N . MET A 1 72 ? -3.636 -7.355 8.043 1.00 95.44 72 MET A N 1
ATOM 494 C CA . MET A 1 72 ? -4.775 -8.104 8.570 1.00 95.44 72 MET A CA 1
ATOM 495 C C . MET A 1 72 ? -6.120 -7.422 8.291 1.00 95.44 72 MET A C 1
ATOM 497 O O . MET A 1 72 ? -7.104 -8.128 8.062 1.00 95.44 72 MET A O 1
ATOM 501 N N . ILE A 1 73 ? -6.175 -6.086 8.270 1.00 94.19 73 ILE A N 1
ATOM 502 C CA . ILE A 1 73 ? -7.364 -5.325 7.860 1.00 94.19 73 ILE A CA 1
ATOM 503 C C . ILE A 1 73 ? -7.696 -5.625 6.393 1.00 94.19 73 ILE A C 1
ATOM 505 O O . ILE A 1 73 ? -8.802 -6.073 6.089 1.00 94.19 73 ILE A O 1
ATOM 509 N N . TRP A 1 74 ? -6.730 -5.452 5.485 1.00 92.00 74 TRP A N 1
ATOM 510 C CA . TRP A 1 74 ? -6.957 -5.691 4.054 1.00 92.00 74 TRP A CA 1
ATOM 511 C C . TRP A 1 74 ? -7.135 -7.176 3.720 1.00 92.00 74 TRP A C 1
ATOM 513 O O . TRP A 1 74 ? -7.787 -7.496 2.737 1.00 92.00 74 TRP A O 1
ATOM 523 N N . ALA A 1 75 ? -6.655 -8.092 4.567 1.00 91.31 75 ALA A N 1
ATOM 524 C CA . ALA A 1 75 ? -6.949 -9.522 4.464 1.00 91.31 75 ALA A CA 1
ATOM 525 C C . ALA A 1 75 ? -8.308 -9.933 5.079 1.00 91.31 75 ALA A C 1
ATOM 527 O O . ALA A 1 75 ? -8.635 -11.126 5.113 1.00 91.31 75 ALA A O 1
ATOM 528 N N . GLY A 1 76 ? -9.093 -8.982 5.599 1.00 90.62 76 GLY A N 1
ATOM 529 C CA . GLY A 1 76 ? -10.401 -9.233 6.212 1.00 90.62 76 GLY A CA 1
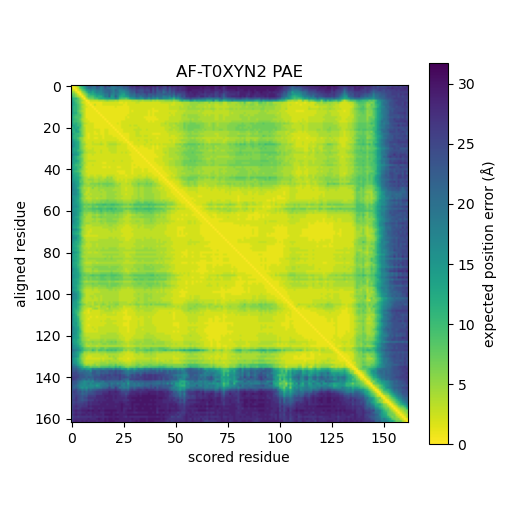ATOM 530 C C . GLY A 1 76 ? -10.344 -9.999 7.539 1.00 90.62 76 GLY A C 1
ATOM 531 O O . GLY A 1 76 ? -11.338 -10.603 7.939 1.00 90.62 76 GLY A O 1
ATOM 532 N N . LYS A 1 77 ? -9.188 -10.024 8.214 1.00 93.19 77 LYS A N 1
ATOM 533 C CA . LYS A 1 77 ? -9.023 -10.635 9.546 1.00 93.19 77 LYS A CA 1
ATOM 534 C C . LYS A 1 77 ? -9.384 -9.674 10.668 1.00 93.19 77 LYS A C 1
ATOM 536 O O . LYS A 1 77 ? -10.003 -10.100 11.634 1.00 93.19 77 LYS A O 1
ATOM 541 N N . ILE A 1 78 ? -9.039 -8.400 10.509 1.00 95.12 78 ILE A N 1
ATOM 542 C CA . ILE A 1 78 ? -9.482 -7.320 11.390 1.00 95.12 78 ILE A CA 1
ATOM 543 C C . ILE A 1 78 ? -10.605 -6.578 10.668 1.00 95.12 78 ILE A C 1
ATOM 545 O O . ILE A 1 78 ? -10.400 -6.028 9.589 1.00 95.12 78 ILE A O 1
ATOM 549 N N . THR A 1 79 ? -11.805 -6.597 11.243 1.00 94.44 79 THR A N 1
ATOM 550 C CA . THR A 1 79 ? -13.021 -6.083 10.584 1.00 94.44 79 THR A CA 1
ATOM 551 C C . THR A 1 79 ? -13.702 -4.957 11.352 1.00 94.44 79 THR A C 1
ATOM 553 O O . THR A 1 79 ? -14.644 -4.361 10.835 1.00 94.44 79 THR A O 1
ATOM 556 N N . GLN A 1 80 ? -13.241 -4.636 12.563 1.00 95.94 80 GLN A N 1
ATOM 557 C CA . GLN A 1 80 ? -13.795 -3.574 13.403 1.00 95.94 80 GLN A CA 1
ATOM 558 C C . GLN A 1 80 ? -12.687 -2.752 14.058 1.00 95.94 80 GLN A C 1
ATOM 560 O O . GLN A 1 80 ? -11.608 -3.267 14.341 1.00 95.94 80 GLN A O 1
ATOM 565 N N . TRP A 1 81 ? -12.963 -1.473 14.310 1.00 97.62 81 TRP A N 1
ATOM 566 C CA . TRP A 1 81 ? -11.985 -0.534 14.866 1.00 97.62 81 TRP A CA 1
ATOM 567 C C . TRP A 1 81 ? -11.585 -0.828 16.312 1.00 97.62 81 TRP A C 1
ATOM 569 O O . TRP A 1 81 ? -10.464 -0.518 16.693 1.00 97.62 81 TRP A O 1
ATOM 579 N N . ASN A 1 82 ? -12.456 -1.453 17.103 1.00 97.38 82 ASN A N 1
ATOM 580 C CA . ASN A 1 82 ? -12.163 -1.868 18.477 1.00 97.38 82 ASN A CA 1
ATOM 581 C C . ASN A 1 82 ? -11.484 -3.245 18.578 1.00 97.38 82 ASN A C 1
ATOM 583 O O . ASN A 1 82 ? -11.502 -3.856 19.648 1.00 97.38 82 ASN A O 1
ATOM 587 N N . ASP A 1 83 ? -10.922 -3.759 17.481 1.00 98.31 83 ASP A N 1
ATOM 588 C CA . ASP A 1 83 ? -10.181 -5.017 17.500 1.00 98.31 83 ASP A CA 1
ATOM 589 C C . ASP A 1 83 ? -9.047 -4.971 18.546 1.00 98.31 83 ASP A C 1
ATOM 591 O O . ASP A 1 83 ? -8.346 -3.954 18.639 1.00 98.31 83 ASP A O 1
ATOM 595 N N . PRO A 1 84 ? -8.829 -6.048 19.329 1.00 97.88 84 PRO A N 1
ATOM 596 C CA . PRO A 1 84 ? -7.808 -6.070 20.373 1.00 97.88 84 PRO A CA 1
ATOM 597 C C . PRO A 1 84 ? -6.402 -5.698 19.891 1.00 97.88 84 PRO A C 1
ATOM 599 O O . PRO A 1 84 ? -5.651 -5.088 20.651 1.00 97.88 84 PRO A O 1
ATOM 602 N N . LEU A 1 85 ? -6.038 -6.017 18.644 1.00 97.69 85 LEU A N 1
ATOM 603 C CA . LEU A 1 85 ? -4.728 -5.660 18.091 1.00 97.69 85 LEU A CA 1
ATOM 604 C C . LEU A 1 85 ? -4.611 -4.154 17.823 1.00 97.69 85 LEU A C 1
ATOM 606 O O . LEU A 1 85 ? -3.551 -3.575 18.067 1.00 97.69 85 LEU A O 1
ATOM 610 N N . ILE A 1 86 ? -5.694 -3.504 17.383 1.00 98.06 86 ILE A N 1
ATOM 611 C CA . ILE A 1 86 ? -5.731 -2.042 17.228 1.00 98.06 86 ILE A CA 1
ATOM 612 C C . ILE A 1 86 ? -5.716 -1.388 18.613 1.00 98.06 86 ILE A C 1
ATOM 614 O O . ILE A 1 86 ? -4.941 -0.460 18.845 1.00 98.06 86 IL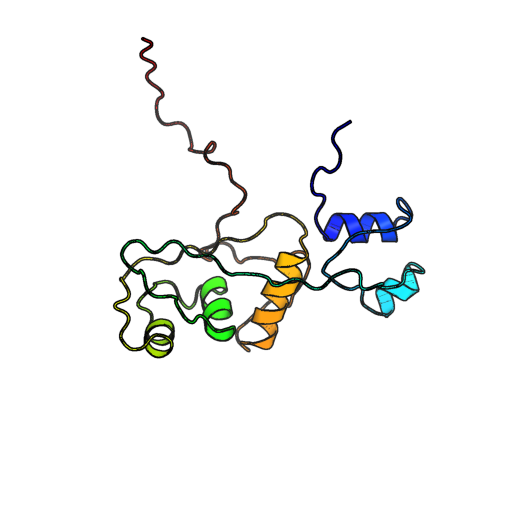E A O 1
ATOM 618 N N . GLN A 1 87 ? -6.509 -1.895 19.558 1.00 97.25 87 GLN A N 1
ATOM 619 C CA . GLN A 1 87 ? -6.579 -1.351 20.913 1.00 97.25 87 GLN A CA 1
ATOM 620 C C . GLN A 1 87 ? -5.239 -1.453 21.654 1.00 97.25 87 GLN A C 1
ATOM 622 O O . GLN A 1 87 ? -4.831 -0.497 22.314 1.00 97.25 87 GLN A O 1
ATOM 627 N N . ALA A 1 88 ? -4.530 -2.577 21.515 1.00 97.12 88 ALA A N 1
ATOM 628 C CA . ALA A 1 88 ? -3.217 -2.782 22.125 1.00 97.12 88 ALA A CA 1
ATOM 629 C C . ALA A 1 88 ? -2.152 -1.820 21.571 1.00 97.12 88 ALA A C 1
ATOM 631 O O . ALA A 1 88 ? -1.292 -1.361 22.320 1.00 97.12 88 ALA A O 1
ATOM 632 N N . ALA A 1 89 ? -2.226 -1.476 20.282 1.00 97.00 89 ALA A N 1
ATOM 633 C CA . ALA A 1 89 ? -1.335 -0.493 19.661 1.00 97.00 89 ALA A CA 1
ATOM 634 C C . ALA A 1 89 ? -1.672 0.966 20.039 1.00 97.00 89 ALA A C 1
ATOM 636 O O . ALA A 1 89 ? -0.871 1.872 19.796 1.00 97.00 89 ALA A O 1
ATOM 637 N N . ASN A 1 90 ? -2.847 1.201 20.630 1.00 97.69 90 ASN A N 1
ATOM 638 C CA . ASN A 1 90 ? -3.400 2.524 20.918 1.00 97.69 90 ASN A CA 1
ATOM 639 C C . ASN A 1 90 ? -3.884 2.627 22.378 1.00 97.69 90 ASN A C 1
ATOM 641 O O . ASN A 1 90 ? -5.080 2.821 22.628 1.00 97.69 90 ASN A O 1
ATOM 645 N N . PRO A 1 91 ? -2.985 2.478 23.371 1.00 96.38 91 PRO A N 1
ATOM 646 C CA . PRO A 1 91 ? -3.366 2.528 24.777 1.00 96.38 91 PRO A CA 1
ATOM 647 C C . PRO A 1 91 ? -3.977 3.890 25.134 1.00 96.38 91 PRO A C 1
ATOM 649 O O . PRO A 1 91 ? -3.460 4.939 24.758 1.00 96.38 91 PRO A O 1
ATOM 652 N N . GLY A 1 92 ? -5.091 3.870 25.868 1.00 94.62 92 GLY A N 1
ATOM 653 C CA . GLY A 1 92 ? -5.803 5.080 26.294 1.00 94.62 92 GLY A CA 1
ATOM 654 C C . GLY A 1 92 ? -6.744 5.689 25.247 1.00 94.62 92 GLY A C 1
ATOM 655 O O . GLY A 1 92 ? -7.471 6.625 25.572 1.00 94.62 92 GLY A O 1
ATOM 656 N N . VAL A 1 93 ? -6.793 5.153 24.023 1.00 96.81 93 VAL A N 1
ATOM 657 C CA . VAL A 1 93 ? -7.755 5.586 22.999 1.00 96.81 93 VAL A CA 1
ATOM 658 C C . VAL A 1 93 ? -9.012 4.725 23.082 1.00 96.81 93 VAL A C 1
ATOM 660 O O . VAL A 1 93 ? -8.932 3.504 22.997 1.00 96.81 93 VAL A O 1
ATOM 663 N N . SER A 1 94 ? -10.184 5.345 23.231 1.00 94.88 94 SER A N 1
ATOM 664 C CA . SER A 1 94 ? -11.465 4.628 23.173 1.00 94.88 94 SER A CA 1
ATOM 665 C C . SER A 1 94 ? -11.864 4.390 21.718 1.00 94.88 94 SER A C 1
ATOM 667 O O . SER A 1 94 ? -12.203 5.339 21.010 1.00 94.88 94 SER A O 1
ATOM 669 N N . LEU A 1 95 ? -11.811 3.136 21.267 1.00 97.31 95 LEU A N 1
ATOM 670 C CA . LEU A 1 95 ? -12.124 2.760 19.887 1.00 97.31 95 LEU A CA 1
ATOM 671 C C . LEU A 1 95 ? -13.568 2.240 19.769 1.00 97.31 95 LEU A C 1
ATOM 673 O O . LEU A 1 95 ? -13.980 1.394 20.566 1.00 97.31 95 LEU A O 1
ATOM 677 N N . PRO A 1 96 ? -14.360 2.714 18.788 1.00 96.69 96 PRO A N 1
ATOM 678 C CA . PRO A 1 96 ? -15.740 2.277 18.618 1.00 96.69 96 PRO A CA 1
ATOM 679 C C . PRO A 1 96 ? -15.820 0.895 17.956 1.00 96.69 96 PRO A C 1
ATOM 681 O O . PRO A 1 96 ? -14.972 0.520 17.146 1.00 96.69 96 PRO A O 1
ATOM 684 N N . ALA A 1 97 ? -16.906 0.165 18.221 1.00 96.31 97 ALA A N 1
ATOM 685 C CA . ALA A 1 97 ? -17.271 -1.063 17.506 1.00 96.31 97 ALA A CA 1
ATOM 686 C C . ALA A 1 97 ? -17.840 -0.752 16.105 1.00 96.31 97 ALA A C 1
ATOM 688 O O . ALA A 1 97 ? -18.969 -1.105 15.771 1.00 96.31 97 ALA A O 1
ATOM 689 N N . GLN A 1 98 ? -17.080 -0.005 15.303 1.00 95.25 98 GLN A N 1
ATOM 690 C CA . GLN A 1 98 ? -17.440 0.369 13.939 1.00 95.25 98 GLN A CA 1
ATOM 691 C C . GLN A 1 98 ? -16.738 -0.560 12.948 1.00 95.25 98 GLN A C 1
ATOM 693 O O . GLN A 1 98 ? -15.530 -0.780 13.048 1.00 95.25 98 GLN A O 1
ATOM 698 N N . THR A 1 99 ? -17.483 -1.070 11.965 1.00 94.00 99 THR A N 1
ATOM 699 C CA . THR A 1 99 ? -16.934 -1.888 10.877 1.00 94.00 99 THR A CA 1
ATOM 700 C C . THR A 1 99 ? -15.895 -1.111 10.071 1.00 94.00 99 THR A C 1
ATOM 702 O O . THR A 1 99 ? -16.126 0.033 9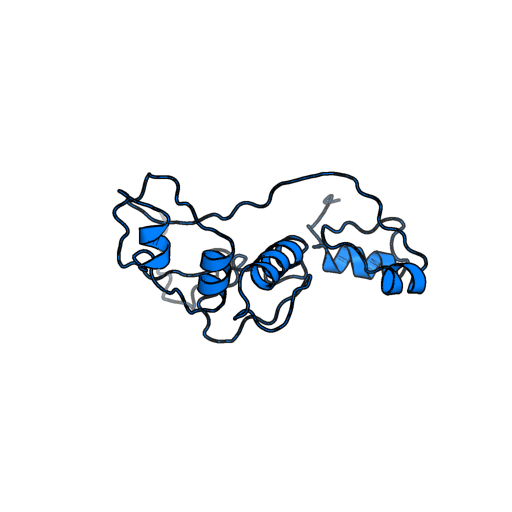.670 1.00 94.00 99 THR A O 1
ATOM 705 N N . ILE A 1 100 ? -14.757 -1.748 9.810 1.00 93.56 100 ILE A N 1
ATOM 706 C CA . ILE A 1 100 ? -13.716 -1.227 8.930 1.00 93.56 100 ILE A CA 1
ATOM 707 C C . ILE A 1 100 ? -14.090 -1.566 7.494 1.00 93.56 100 ILE A C 1
ATOM 709 O O . ILE A 1 100 ? -14.408 -2.708 7.162 1.00 93.56 100 ILE A O 1
ATOM 713 N N . ILE A 1 101 ? -14.016 -0.552 6.639 1.00 90.81 101 ILE A N 1
ATOM 714 C CA . ILE A 1 101 ? -14.213 -0.678 5.203 1.00 90.81 101 ILE A CA 1
ATOM 715 C C . ILE A 1 101 ? -12.914 -0.231 4.522 1.00 90.81 101 ILE A C 1
ATOM 717 O O . ILE A 1 101 ? -12.734 0.964 4.282 1.00 90.81 101 ILE A O 1
ATOM 721 N N . PRO A 1 102 ? -11.984 -1.160 4.252 1.00 90.19 102 PRO A N 1
ATOM 722 C CA . PRO A 1 102 ? -10.799 -0.891 3.458 1.00 90.19 102 PRO A CA 1
ATOM 723 C C . PRO A 1 102 ? -11.165 -0.380 2.065 1.00 90.19 102 PRO A C 1
ATOM 725 O O . PRO A 1 102 ? -12.185 -0.755 1.478 1.00 90.19 102 PRO A O 1
ATOM 728 N N . LEU A 1 103 ? -10.310 0.486 1.535 1.00 88.81 103 LEU A N 1
ATOM 729 C CA . LEU A 1 103 ? -10.387 0.990 0.172 1.00 88.81 103 LEU A CA 1
ATOM 730 C C . LEU A 1 103 ? -9.085 0.657 -0.541 1.00 88.81 103 LEU A C 1
ATOM 732 O O . LEU A 1 103 ? -8.015 0.637 0.069 1.00 88.81 103 LEU A O 1
ATOM 736 N N . HIS A 1 104 ? -9.174 0.404 -1.839 1.00 86.56 104 HIS A N 1
ATOM 737 C CA . HIS A 1 104 ? -7.998 0.197 -2.671 1.00 86.56 104 HIS A CA 1
ATOM 738 C C . HIS A 1 104 ? -8.179 0.847 -4.043 1.00 86.56 104 HIS A C 1
ATOM 740 O O . HIS A 1 104 ? -9.299 1.149 -4.479 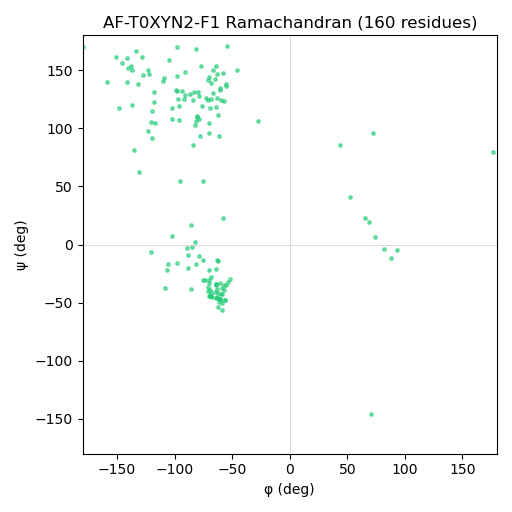1.00 86.56 104 HIS A O 1
ATOM 746 N N . ARG A 1 105 ? -7.045 1.064 -4.713 1.00 84.50 105 ARG A N 1
ATOM 747 C CA . ARG A 1 105 ? -6.975 1.532 -6.101 1.00 84.50 105 ARG A CA 1
ATOM 748 C C . ARG A 1 105 ? -7.527 0.468 -7.040 1.00 84.50 105 ARG A C 1
ATOM 750 O O . ARG A 1 105 ? -7.472 -0.728 -6.727 1.00 84.50 105 ARG A O 1
ATOM 757 N N . SER A 1 106 ? -8.100 0.900 -8.158 1.00 80.50 106 SER A N 1
ATOM 758 C CA . SER A 1 106 ? -8.671 -0.025 -9.143 1.00 80.50 106 SER A CA 1
ATOM 759 C C . SER A 1 106 ? -7.825 -0.180 -10.406 1.00 80.50 106 SER A C 1
ATOM 761 O O . SER A 1 106 ? -7.987 -1.162 -11.132 1.00 80.50 106 SER A O 1
ATOM 763 N N . ASP A 1 107 ? -6.902 0.750 -10.629 1.00 78.81 107 ASP A N 1
ATOM 764 C CA . ASP A 1 107 ? -5.935 0.782 -11.717 1.00 78.81 107 ASP A CA 1
ATOM 765 C C . ASP A 1 107 ? -4.550 0.246 -11.302 1.00 78.81 107 ASP A C 1
ATOM 767 O O . ASP A 1 107 ? -4.264 0.017 -10.125 1.00 78.81 107 ASP A O 1
ATOM 771 N N . GLY A 1 108 ? -3.673 0.045 -12.291 1.00 85.31 108 GLY A N 1
ATOM 772 C CA . GLY A 1 108 ? -2.284 -0.357 -12.069 1.00 85.31 108 GLY A CA 1
ATOM 773 C C . GLY A 1 108 ? -1.468 0.776 -11.445 1.00 85.31 108 GLY A C 1
ATOM 774 O O . GLY A 1 108 ? -1.081 1.714 -12.141 1.00 85.31 108 GLY A O 1
ATOM 775 N N . SER A 1 109 ? -1.171 0.675 -10.151 1.00 90.19 109 SER A N 1
ATOM 776 C CA . SER A 1 109 ? -0.682 1.792 -9.341 1.00 90.19 109 SER A CA 1
ATOM 777 C C . SER A 1 109 ? 0.557 1.445 -8.508 1.00 90.19 109 SER A C 1
ATOM 779 O O . SER A 1 109 ? 0.631 0.392 -7.872 1.00 90.19 109 SER A O 1
ATOM 781 N N . GLY A 1 110 ? 1.522 2.365 -8.467 1.00 91.06 110 GLY A N 1
ATOM 782 C CA . GLY A 1 110 ? 2.711 2.279 -7.617 1.00 91.06 110 GLY A CA 1
ATOM 783 C C . GLY A 1 110 ? 2.374 2.305 -6.126 1.00 91.06 110 GLY A C 1
ATOM 784 O O . GLY A 1 110 ? 2.959 1.549 -5.355 1.00 91.06 110 GLY A O 1
ATOM 785 N N . ASP A 1 111 ? 1.336 3.048 -5.734 1.00 92.12 111 ASP A N 1
ATOM 786 C CA . ASP A 1 111 ? 0.773 3.007 -4.379 1.00 92.12 111 ASP A CA 1
ATOM 787 C C . ASP A 1 111 ? 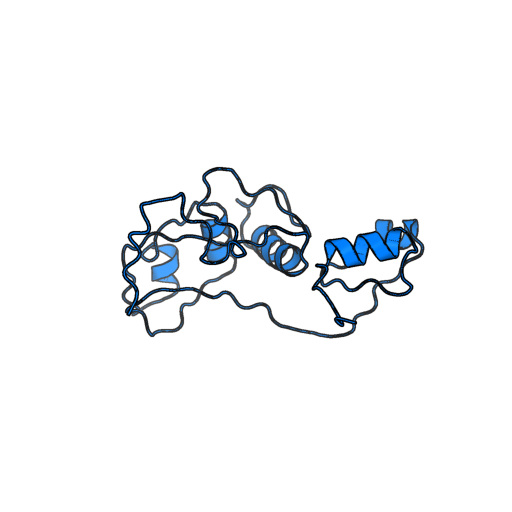0.335 1.596 -3.980 1.00 92.12 111 ASP A C 1
ATOM 789 O O . ASP A 1 111 ? 0.527 1.180 -2.837 1.00 92.12 111 ASP A O 1
ATOM 793 N N . THR A 1 112 ? -0.253 0.851 -4.924 1.00 92.75 112 THR A N 1
ATOM 794 C CA . THR A 1 112 ? -0.662 -0.543 -4.691 1.00 92.75 112 THR A CA 1
ATOM 795 C C . THR A 1 112 ? 0.561 -1.431 -4.529 1.00 92.75 112 THR A C 1
ATOM 797 O O . THR A 1 112 ? 0.595 -2.257 -3.615 1.00 92.75 112 THR A O 1
ATOM 800 N N . PHE A 1 113 ? 1.590 -1.229 -5.354 1.00 94.62 113 PHE A N 1
ATOM 801 C CA . PHE A 1 113 ? 2.852 -1.952 -5.232 1.00 94.62 113 PHE A CA 1
ATOM 802 C C . PHE A 1 113 ? 3.493 -1.734 -3.859 1.00 94.62 113 PHE A C 1
ATOM 804 O O . PHE A 1 113 ? 3.798 -2.712 -3.174 1.00 94.62 113 PHE A O 1
ATOM 811 N N . MET A 1 114 ? 3.630 -0.484 -3.412 1.00 95.06 114 MET A N 1
ATOM 812 C CA . MET A 1 114 ? 4.213 -0.166 -2.105 1.00 95.06 114 MET A CA 1
ATOM 813 C C . MET A 1 114 ? 3.390 -0.759 -0.955 1.00 95.06 114 MET A C 1
ATOM 815 O O . MET A 1 114 ? 3.935 -1.459 -0.098 1.00 95.06 114 MET A O 1
ATOM 819 N N . PHE A 1 115 ? 2.072 -0.544 -0.960 1.00 95.44 115 PHE A N 1
ATOM 820 C CA . PHE A 1 115 ? 1.193 -1.010 0.112 1.00 95.44 115 PHE A CA 1
ATOM 821 C C . PHE A 1 115 ? 1.152 -2.541 0.218 1.00 95.44 115 PHE A C 1
ATOM 823 O O . PHE A 1 115 ? 1.275 -3.104 1.309 1.00 95.44 115 PHE A O 1
ATOM 830 N N . THR A 1 116 ? 1.015 -3.240 -0.909 1.00 95.00 116 THR A N 1
ATOM 831 C CA . THR A 1 116 ? 0.982 -4.711 -0.907 1.00 95.00 116 THR A CA 1
ATOM 832 C C . THR A 1 116 ? 2.348 -5.310 -0.572 1.00 95.00 116 THR A C 1
ATOM 834 O O . THR A 1 116 ? 2.397 -6.340 0.102 1.00 95.00 116 THR A O 1
ATOM 837 N N . SER A 1 117 ? 3.452 -4.637 -0.924 1.00 95.81 117 SER A N 1
ATOM 838 C CA . SER A 1 117 ? 4.804 -5.018 -0.486 1.00 95.81 117 SER A CA 1
ATOM 839 C C . SER A 1 117 ? 4.950 -4.912 1.032 1.00 95.81 117 SER A C 1
ATOM 841 O O . SER A 1 117 ? 5.436 -5.849 1.670 1.00 95.81 117 SER A O 1
ATOM 843 N N . LEU A 1 118 ? 4.479 -3.809 1.633 1.00 96.38 118 LEU A N 1
ATOM 844 C CA . LEU A 1 118 ? 4.444 -3.644 3.089 1.00 96.38 118 LEU A CA 1
ATOM 845 C C . LEU A 1 118 ? 3.663 -4.786 3.745 1.00 96.38 118 LEU A C 1
ATOM 847 O O . LEU A 1 118 ? 4.148 -5.387 4.704 1.00 96.38 118 LEU A O 1
ATOM 851 N N . CYS A 1 119 ? 2.480 -5.108 3.221 1.00 95.94 119 CYS A N 1
ATOM 852 C CA . CYS A 1 119 ? 1.641 -6.170 3.771 1.00 95.94 119 CYS A CA 1
ATOM 853 C C . CYS A 1 119 ? 2.313 -7.546 3.675 1.00 95.94 119 CYS A C 1
ATOM 855 O O . CYS A 1 119 ? 2.344 -8.281 4.664 1.00 95.94 119 CYS A O 1
ATOM 857 N N . PHE A 1 120 ? 2.901 -7.861 2.516 1.00 96.56 120 PHE A N 1
ATOM 858 C CA . PHE A 1 120 ? 3.632 -9.106 2.278 1.00 96.56 120 PHE A CA 1
ATOM 859 C C . PHE A 1 120 ? 4.800 -9.286 3.256 1.00 96.56 120 PHE A C 1
ATOM 861 O O . PHE A 1 120 ? 4.978 -10.371 3.805 1.00 96.56 120 PHE A O 1
ATOM 868 N N . MET A 1 121 ? 5.562 -8.221 3.522 1.00 96.81 121 MET A N 1
ATOM 869 C CA . MET A 1 121 ? 6.690 -8.263 4.460 1.00 96.81 121 MET A CA 1
ATOM 870 C C . MET A 1 121 ? 6.256 -8.280 5.932 1.00 96.81 121 MET A C 1
ATOM 872 O O . MET A 1 121 ? 6.959 -8.838 6.772 1.00 96.81 121 MET A O 1
ATOM 876 N N . SER A 1 122 ? 5.116 -7.669 6.264 1.00 97.50 122 SER A N 1
ATOM 877 C CA . SER A 1 122 ? 4.711 -7.448 7.661 1.00 97.50 122 SER A CA 1
ATOM 878 C C . SER A 1 122 ? 3.913 -8.594 8.278 1.00 97.50 122 SER A C 1
ATOM 880 O O . SER A 1 122 ? 3.783 -8.660 9.503 1.00 97.50 122 SER A O 1
ATOM 882 N N . TRP A 1 123 ? 3.307 -9.465 7.468 1.00 96.88 123 TRP A N 1
ATOM 883 C CA . TRP A 1 123 ? 2.453 -10.533 7.978 1.00 96.88 123 TRP A CA 1
ATOM 884 C C . TRP A 1 123 ? 2.495 -11.778 7.091 1.00 96.88 123 TRP A C 1
ATOM 886 O O . TRP A 1 123 ? 2.028 -11.775 5.955 1.00 96.88 123 TRP A O 1
ATOM 896 N N . SER A 1 124 ? 2.960 -12.897 7.650 1.00 96.12 124 SER A N 1
ATOM 897 C CA . SER A 1 124 ? 3.072 -14.191 6.953 1.00 96.12 124 SER A CA 1
ATOM 898 C C . SER A 1 124 ? 1.731 -14.780 6.484 1.00 96.12 124 SER A C 1
ATOM 900 O O . SER A 1 124 ? 1.692 -15.718 5.681 1.00 96.12 124 SER A O 1
ATOM 902 N N . GLY A 1 125 ? 0.609 -14.247 6.976 1.00 93.19 125 GLY A N 1
ATOM 903 C CA . GLY A 1 125 ? -0.732 -14.601 6.520 1.00 93.19 125 GLY A CA 1
ATOM 904 C C . GLY A 1 125 ? -1.152 -13.929 5.210 1.00 93.19 125 GLY A C 1
ATOM 905 O O . GLY A 1 125 ? -2.161 -14.342 4.638 1.00 93.19 125 GLY A O 1
ATOM 906 N N . TRP A 1 126 ? -0.393 -12.947 4.708 1.00 93.38 126 TRP A N 1
ATOM 907 C CA . TRP A 1 126 ? -0.659 -12.306 3.421 1.00 93.38 126 TRP A CA 1
ATOM 908 C C . TRP A 1 126 ? -0.528 -13.315 2.269 1.00 93.38 126 TRP A C 1
ATOM 910 O O . TRP A 1 126 ? 0.245 -14.278 2.331 1.00 93.38 126 TRP A O 1
ATOM 920 N N . ARG A 1 127 ? -1.332 -13.146 1.219 1.00 89.00 127 ARG A N 1
ATOM 921 C CA . ARG A 1 127 ? -1.416 -14.074 0.076 1.00 89.00 127 ARG A CA 1
ATOM 922 C C . ARG A 1 127 ? -1.245 -13.308 -1.232 1.00 89.00 127 ARG A C 1
ATOM 924 O O . ARG A 1 127 ? -1.387 -12.097 -1.247 1.00 89.00 127 ARG A O 1
ATOM 931 N N . GLY A 1 128 ? -0.915 -13.990 -2.327 1.00 82.62 128 GLY A N 1
ATOM 932 C CA . GLY A 1 128 ? -0.906 -13.379 -3.666 1.00 82.62 128 GLY A CA 1
ATOM 933 C C . GLY A 1 128 ? 0.254 -12.424 -3.986 1.00 82.62 128 GLY A C 1
ATOM 934 O O . GLY A 1 128 ? 0.247 -11.834 -5.058 1.00 82.62 128 GLY A O 1
ATOM 935 N N . GLY A 1 129 ? 1.255 -12.286 -3.107 1.00 91.50 129 GLY A N 1
ATOM 936 C CA . GLY A 1 129 ? 2.431 -11.444 -3.357 1.00 91.50 129 GLY A CA 1
ATOM 937 C C . GLY A 1 129 ? 2.117 -9.946 -3.337 1.00 91.50 129 GLY A C 1
ATOM 938 O O . GLY A 1 129 ? 1.276 -9.494 -2.559 1.00 91.50 129 GLY A O 1
ATOM 939 N N . TYR A 1 130 ? 2.819 -9.182 -4.171 1.00 94.00 130 TYR A N 1
ATOM 940 C CA . TYR A 1 130 ? 2.659 -7.737 -4.326 1.00 94.00 130 TYR A CA 1
ATOM 941 C C . TYR A 1 130 ? 2.901 -7.326 -5.782 1.00 94.00 130 TYR A C 1
ATOM 943 O O . TYR A 1 130 ? 3.569 -8.036 -6.535 1.00 94.00 130 TYR A O 1
ATOM 951 N N . GLY A 1 131 ? 2.344 -6.187 -6.186 1.00 92.81 131 GLY A N 1
ATOM 952 C CA . GLY A 1 131 ? 2.381 -5.741 -7.576 1.00 92.81 131 GLY A CA 1
ATOM 953 C C . GLY A 1 131 ? 1.679 -4.405 -7.778 1.00 92.81 131 GLY A C 1
ATOM 954 O O . GLY A 1 131 ? 0.976 -3.921 -6.892 1.00 92.81 131 GLY A O 1
ATOM 955 N N . THR A 1 132 ? 1.831 -3.815 -8.965 1.00 90.06 132 THR A N 1
ATOM 956 C CA . THR A 1 132 ? 1.048 -2.629 -9.361 1.00 90.06 132 THR A CA 1
ATOM 957 C C . THR A 1 132 ? -0.447 -2.932 -9.461 1.00 90.06 132 THR A C 1
ATOM 959 O O . THR A 1 132 ? -1.271 -2.031 -9.355 1.00 90.06 132 THR A O 1
ATOM 962 N N . THR A 1 133 ? -0.804 -4.206 -9.618 1.00 88.31 133 THR A N 1
ATOM 963 C CA . THR A 1 133 ? -2.163 -4.727 -9.469 1.00 88.31 133 THR A CA 1
ATOM 964 C C . THR A 1 133 ? -2.165 -5.838 -8.424 1.00 88.31 133 THR A C 1
ATOM 966 O O . THR A 1 133 ? -1.165 -6.533 -8.237 1.00 88.31 133 THR A O 1
ATOM 969 N N . TYR A 1 134 ? -3.289 -6.006 -7.730 1.00 87.38 134 TYR A N 1
ATOM 970 C CA . TYR A 1 134 ? -3.457 -7.053 -6.729 1.00 87.38 134 TYR A CA 1
ATOM 971 C C . TYR A 1 134 ? -4.869 -7.635 -6.801 1.00 87.38 134 TYR A C 1
ATOM 973 O O . TYR A 1 134 ? -5.847 -6.911 -7.000 1.00 87.38 134 TYR A O 1
ATOM 981 N N . SER A 1 135 ? -4.973 -8.956 -6.657 1.00 84.06 135 SER A N 1
ATOM 982 C CA . SER A 1 135 ? -6.255 -9.667 -6.677 1.00 84.06 135 SER A CA 1
ATOM 983 C C . SER A 1 135 ? -6.894 -9.638 -5.293 1.00 84.06 135 SER A C 1
ATOM 985 O O . SER A 1 135 ? -6.729 -10.559 -4.495 1.00 84.06 135 SER A O 1
ATOM 987 N N . TRP A 1 136 ? -7.624 -8.563 -5.010 1.00 77.06 136 TRP A N 1
ATOM 988 C CA . TRP A 1 136 ? -8.418 -8.428 -3.792 1.00 77.06 136 TRP A CA 1
ATOM 989 C C . TRP A 1 136 ? -9.522 -9.494 -3.774 1.00 77.06 136 TRP A C 1
ATOM 991 O O . TRP A 1 136 ? -10.271 -9.638 -4.743 1.00 77.06 136 TRP A O 1
ATOM 1001 N N . VAL A 1 137 ? -9.609 -10.283 -2.701 1.00 62.47 137 VAL A N 1
ATOM 1002 C CA . VAL A 1 137 ? -10.571 -11.392 -2.622 1.00 62.47 137 VAL A CA 1
ATOM 1003 C C . VAL A 1 137 ? -11.995 -10.832 -2.596 1.00 62.47 137 VAL A C 1
ATOM 1005 O O . VAL A 1 137 ? -12.311 -9.960 -1.788 1.00 62.47 137 VAL A O 1
ATOM 1008 N N . ALA A 1 138 ? -12.879 -11.352 -3.452 1.00 49.72 138 ALA A N 1
ATOM 1009 C CA . ALA A 1 138 ? -14.291 -10.978 -3.449 1.00 49.72 138 ALA A CA 1
ATOM 1010 C C . ALA A 1 138 ? -14.915 -11.239 -2.064 1.00 49.72 138 ALA A C 1
ATOM 1012 O O . ALA A 1 138 ? -14.852 -12.355 -1.550 1.00 49.72 138 ALA A O 1
ATOM 1013 N N . GLY A 1 139 ? -15.501 -10.206 -1.453 1.00 49.72 139 GLY A N 1
ATOM 1014 C CA . GLY A 1 139 ? -16.063 -10.275 -0.098 1.00 49.72 139 GLY A CA 1
ATOM 1015 C C . GLY A 1 139 ? -15.106 -9.856 1.024 1.00 49.72 139 GLY A C 1
ATOM 1016 O O . GLY A 1 139 ? -15.548 -9.757 2.168 1.00 49.72 139 GLY A O 1
ATOM 1017 N N . GLN A 1 140 ? -13.835 -9.548 0.733 1.00 54.41 140 GLN A N 1
ATOM 1018 C CA . GLN A 1 140 ? -13.043 -8.734 1.654 1.00 54.41 140 GLN A CA 1
ATOM 1019 C C . GLN A 1 140 ? -13.597 -7.307 1.661 1.00 54.41 140 GLN A C 1
ATOM 1021 O O . GLN A 1 140 ? -13.993 -6.801 0.607 1.00 54.41 140 GLN A O 1
ATOM 1026 N N . PRO A 1 141 ? -13.691 -6.659 2.834 1.00 48.12 141 PRO A N 1
ATOM 1027 C CA . PRO A 1 141 ? -14.160 -5.290 2.892 1.00 48.12 141 PRO A CA 1
ATOM 1028 C C . PRO A 1 141 ? -13.114 -4.470 2.117 1.00 48.12 141 PRO A C 1
ATOM 1030 O O . PRO A 1 141 ? -11.922 -4.538 2.390 1.00 48.12 141 PRO A O 1
ATOM 1033 N N . GLY A 1 142 ? -13.544 -3.831 1.039 1.00 53.06 142 GLY A N 1
ATOM 1034 C CA . GLY A 1 142 ? -12.647 -3.423 -0.035 1.00 53.06 142 GLY A CA 1
ATOM 1035 C C . GLY A 1 142 ? -13.463 -2.804 -1.151 1.00 53.06 142 GLY A C 1
ATOM 1036 O O . GLY A 1 142 ? -13.812 -3.490 -2.106 1.00 53.06 142 GLY A O 1
ATOM 1037 N N . TYR A 1 143 ? -13.858 -1.539 -1.008 1.00 62.50 143 TYR A N 1
ATOM 1038 C CA . TYR A 1 143 ? -14.515 -0.831 -2.111 1.00 62.50 143 TYR A CA 1
ATOM 1039 C C . TYR A 1 143 ? -13.463 -0.115 -2.955 1.00 62.50 143 TYR A C 1
ATOM 1041 O O . TYR A 1 143 ? -12.433 0.343 -2.453 1.00 62.50 143 TYR A O 1
ATOM 1049 N N . ARG A 1 144 ? -13.734 0.009 -4.257 1.00 58.72 144 ARG A N 1
ATOM 1050 C CA . ARG A 1 144 ? -12.924 0.848 -5.145 1.00 58.72 144 ARG A CA 1
ATOM 1051 C C . ARG A 1 144 ? -13.027 2.289 -4.648 1.00 58.72 144 ARG A C 1
ATOM 1053 O O . ARG A 1 144 ? -14.089 2.897 -4.764 1.00 58.72 144 ARG A O 1
ATOM 1060 N N . GLY A 1 145 ? -11.932 2.836 -4.119 1.00 53.56 145 GLY A N 1
ATOM 1061 C CA . GLY A 1 145 ? -11.903 4.204 -3.576 1.00 53.56 145 GLY A CA 1
ATOM 1062 C C . GLY A 1 145 ? -12.169 5.294 -4.626 1.00 53.56 145 GLY A C 1
ATOM 1063 O O . GLY A 1 145 ? -12.445 6.436 -4.279 1.00 53.56 145 GLY A O 1
ATOM 1064 N N . GLU A 1 146 ? -12.120 4.932 -5.910 1.00 52.62 146 GLU A N 1
ATOM 1065 C CA . GLU A 1 146 ? -12.339 5.805 -7.069 1.00 52.62 146 GLU A CA 1
ATOM 1066 C C . GLU A 1 146 ? -13.806 5.892 -7.523 1.00 52.62 146 GLU A C 1
ATOM 1068 O O . GLU A 1 146 ? -14.111 6.653 -8.446 1.00 52.62 146 GLU A O 1
ATOM 1073 N N . GLN A 1 147 ? -14.738 5.152 -6.903 1.00 38.31 147 GLN A N 1
ATOM 1074 C CA . GLN A 1 147 ? -16.159 5.332 -7.202 1.00 38.31 147 GLN A CA 1
ATOM 1075 C C . GLN A 1 147 ? -16.625 6.678 -6.644 1.00 38.31 147 GLN A C 1
ATOM 1077 O O . GLN A 1 147 ? -16.953 6.833 -5.467 1.00 38.31 147 GLN A O 1
ATOM 1082 N N . ARG A 1 148 ? -16.622 7.677 -7.535 1.00 33.44 148 ARG A N 1
ATOM 1083 C CA . ARG A 1 148 ? -17.233 8.988 -7.324 1.00 33.44 148 ARG A CA 1
ATOM 1084 C C . ARG A 1 148 ? -18.628 8.810 -6.724 1.00 33.44 148 ARG A C 1
ATOM 1086 O O . ARG A 1 148 ? -19.348 7.867 -7.037 1.00 33.44 148 ARG A O 1
ATOM 1093 N N . HIS A 1 149 ? -19.030 9.796 -5.933 1.00 36.81 149 HIS A N 1
ATOM 1094 C CA . HIS A 1 149 ? -20.323 9.962 -5.264 1.00 36.81 149 HIS A CA 1
ATOM 1095 C C . HIS A 1 149 ? -21.574 9.980 -6.199 1.00 36.81 149 HIS A C 1
ATOM 1097 O O . HIS A 1 149 ? -22.612 10.517 -5.824 1.00 36.81 149 HIS A O 1
ATOM 1103 N N . GLY A 1 150 ? -21.506 9.418 -7.412 1.00 33.50 150 GLY A N 1
ATOM 1104 C CA . GLY A 1 150 ? -22.578 9.373 -8.412 1.00 33.50 150 GLY A CA 1
ATOM 1105 C C . GLY A 1 150 ? -23.258 8.011 -8.604 1.00 33.50 150 GLY A C 1
ATOM 1106 O O . GLY A 1 150 ? -24.414 7.992 -9.011 1.00 33.50 150 GLY A O 1
ATOM 1107 N N . ASP A 1 151 ? -22.627 6.888 -8.247 1.00 35.44 151 ASP A N 1
ATOM 1108 C CA . ASP A 1 151 ? -23.172 5.551 -8.554 1.00 35.44 151 ASP A CA 1
ATOM 1109 C C . ASP A 1 151 ? -23.978 4.948 -7.395 1.00 35.44 151 ASP A C 1
ATOM 1111 O O . ASP A 1 151 ? -23.752 3.825 -6.941 1.00 35.44 151 ASP A O 1
ATOM 1115 N N . ARG A 1 152 ? -24.981 5.691 -6.909 1.00 35.31 152 ARG A N 1
ATOM 1116 C CA . ARG A 1 152 ? -26.083 5.049 -6.179 1.00 35.31 152 ARG A CA 1
ATOM 1117 C C . ARG A 1 152 ? -27.029 4.417 -7.206 1.00 35.31 152 ARG A C 1
ATOM 1119 O O . ARG A 1 152 ? -27.508 5.143 -8.078 1.00 35.31 152 ARG A O 1
ATOM 1126 N N . PRO A 1 153 ? -27.379 3.121 -7.096 1.00 34.81 153 PRO A N 1
ATOM 1127 C CA . PRO A 1 153 ? -28.442 2.554 -7.910 1.00 34.81 153 PRO A CA 1
ATOM 1128 C C . PRO A 1 153 ? -29.734 3.324 -7.616 1.00 34.81 153 PRO A C 1
ATOM 1130 O O . PRO A 1 153 ? -30.138 3.489 -6.463 1.00 34.81 153 PRO A O 1
ATOM 1133 N N . SER A 1 154 ? -30.323 3.848 -8.686 1.00 39.69 154 SER A N 1
ATOM 1134 C CA . SER A 1 154 ? -31.534 4.664 -8.750 1.00 39.69 154 SER A CA 1
ATOM 1135 C C . SER A 1 154 ? -32.531 4.417 -7.610 1.00 39.69 154 SER A C 1
ATOM 1137 O O . SER A 1 154 ? -33.294 3.449 -7.624 1.00 39.69 154 SER A O 1
ATOM 1139 N N . ARG A 1 155 ? -32.617 5.356 -6.664 1.00 38.19 155 ARG A N 1
ATOM 1140 C CA . ARG A 1 155 ? -33.830 5.555 -5.865 1.00 38.19 155 ARG A CA 1
ATOM 1141 C C . ARG A 1 155 ? -34.295 6.998 -6.015 1.00 38.19 155 ARG A C 1
ATOM 1143 O O . ARG A 1 155 ? -33.771 7.900 -5.380 1.00 38.19 155 ARG A O 1
ATOM 1150 N N . HIS A 1 156 ? -35.257 7.149 -6.927 1.00 36.91 156 HIS A N 1
ATOM 1151 C CA . HIS A 1 156 ? -36.291 8.184 -6.988 1.00 36.91 156 HIS A CA 1
ATOM 1152 C C . HIS A 1 156 ? -35.818 9.619 -6.710 1.00 36.91 156 HIS A C 1
ATOM 1154 O O . HIS A 1 156 ? -35.952 10.152 -5.612 1.00 36.91 156 HIS A O 1
ATOM 1160 N N . GLN A 1 157 ? -35.334 10.272 -7.766 1.00 28.34 157 GLN A N 1
ATOM 1161 C CA . GLN A 1 157 ? -35.168 11.718 -7.808 1.00 28.34 157 GLN A CA 1
ATOM 1162 C C . GLN A 1 157 ? -36.542 12.367 -8.056 1.00 28.34 157 GLN A C 1
ATOM 1164 O O . GLN A 1 157 ? -36.961 12.524 -9.201 1.00 28.34 157 GLN A O 1
ATOM 1169 N N . VAL A 1 158 ? -37.252 12.751 -6.992 1.00 32.56 158 VAL A N 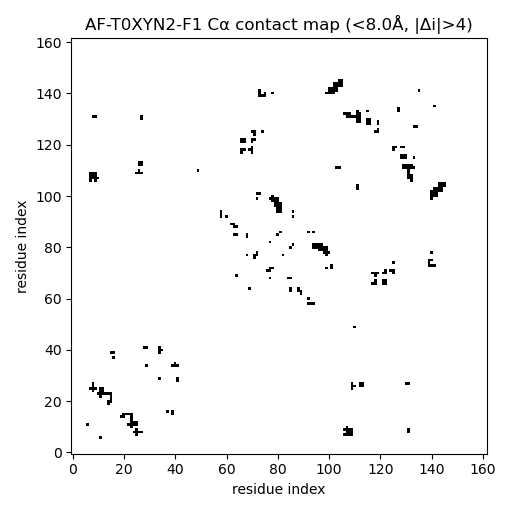1
ATOM 1170 C CA . VAL A 1 158 ? -38.334 13.741 -7.110 1.00 32.56 158 VAL A CA 1
ATOM 1171 C C . VAL A 1 158 ? -37.669 15.112 -7.183 1.00 32.56 158 VAL A C 1
ATOM 1173 O O . VAL A 1 158 ? -37.085 15.593 -6.214 1.00 32.56 158 VAL A O 1
ATOM 1176 N N . ARG A 1 159 ? -37.697 15.715 -8.373 1.00 30.83 159 ARG A N 1
ATOM 1177 C CA . ARG A 1 159 ? -37.272 17.097 -8.598 1.00 30.83 159 ARG A CA 1
ATOM 1178 C C . ARG A 1 159 ? -38.364 18.035 -8.090 1.00 30.83 159 ARG A C 1
ATOM 1180 O O . ARG A 1 159 ? -39.442 18.057 -8.672 1.00 30.83 159 ARG A O 1
ATOM 1187 N N . HIS A 1 160 ? -38.051 18.884 -7.118 1.00 28.25 160 HIS A N 1
ATOM 1188 C CA . HIS A 1 160 ? -38.704 20.186 -7.015 1.00 28.25 160 HIS A CA 1
ATOM 1189 C C . HIS A 1 160 ? -37.655 21.277 -7.179 1.00 28.25 160 HIS A C 1
ATOM 1191 O O . HIS A 1 160 ? -36.622 21.289 -6.517 1.00 28.25 160 HIS A O 1
ATOM 1197 N N . ARG A 1 161 ? -37.924 22.119 -8.174 1.00 31.59 161 ARG A N 1
ATOM 1198 C CA . ARG A 1 161 ? -37.167 23.299 -8.564 1.00 31.59 161 ARG A CA 1
ATOM 1199 C C . ARG A 1 161 ? -37.760 24.474 -7.788 1.00 31.59 161 ARG A C 1
ATOM 1201 O O . ARG A 1 161 ? -38.973 24.657 -7.877 1.00 31.59 161 ARG A O 1
ATOM 1208 N N . LEU A 1 162 ? -36.921 25.243 -7.106 1.00 33.50 162 LEU A N 1
ATOM 1209 C CA . LEU A 1 162 ? -37.033 26.695 -6.969 1.00 33.50 162 LEU A CA 1
ATOM 1210 C C . LEU A 1 162 ? -35.620 27.254 -7.118 1.00 33.50 162 LEU A C 1
ATOM 1212 O O . LEU A 1 162 ? -34.705 26.653 -6.512 1.00 33.50 162 LEU A O 1
#

Foldseek 3Di:
DDDDPDQAQVCLLVCQLVVVDPGRDALDDDDPVSCVVSVHDDDDDDDDDDDDDDDAPPFPDDFDQALQNLLCLLVQNDFAQPPPVSCVRPDPTDGDRHTDQDEDAPHQHNSQQVSQQSNVVRDVPHDQGGGSDGDRDPPRRYDHPPPPPPPDDDDDDPDDDD

pLDDT: mean 82.58, std 21.63, range [28.25, 98.31]

Sequence (162 aa):
PDLAAGTGSGTGISSAEAGLVDIGGTDAYLSPSVAAQHNLINVPIAISSQLIFYNLPGVTAHLNLNGTVLAMIWAGKITQWNDPLIQAANPGVSLPAQTIIPLHRSDGSGDTFMFTSLCFMSWSGWRGGYGTTYSWVAGQPGYRGEQRHGDRPSRHQVRHRL

Nearest PDB structures (foldseek):
  7dm2-assembly1_A  TM=9.481E-01  e=3.788E-12  Mycobacterium tuberculosis H37Rv
  1pbp-assembly1_A  TM=9.270E-01  e=4.798E-08  Escherichia coli
  1a40-assembly1_A  TM=9.208E-01  e=5.471E-08  Escherichia coli
  1quj-assembly1_A  TM=9.233E-01  e=5.471E-08  Escherichia coli
  1quk-assembly1_A  TM=9.174E-01  e=5.842E-08  Escherichia coli

Secondary structure (DSSP, 8-state):
--S-----HHHHHHHHHTTS-S----SSPPPHHHHHHTT-----------------TT--SPP---HHHHHHHHTTS--BTT-HHHHHHSTT-----PBP--EE-SS--HHHHHHHHHHHHH-TT--S---SS--PPTTSS-EETT--TT------------

Organism: NCBI:txid410659